Protein AF-A0AB38TV41-F1 (afdb_monomer)

Structure (mmCIF, N/CA/C/O backbone):
data_AF-A0AB38TV41-F1
#
_entry.id   AF-A0AB38TV41-F1
#
loop_
_atom_site.group_PDB
_atom_site.id
_atom_site.type_symbol
_atom_site.label_atom_id
_atom_site.label_alt_id
_atom_site.label_comp_id
_atom_site.label_asym_id
_atom_site.label_entity_id
_atom_site.label_seq_id
_atom_site.pdbx_PDB_ins_code
_atom_site.Cartn_x
_atom_site.Cartn_y
_atom_site.Cartn_z
_atom_site.occupancy
_atom_site.B_iso_or_equiv
_atom_site.auth_seq_id
_atom_site.auth_comp_id
_atom_site.auth_asym_id
_atom_site.auth_atom_id
_atom_site.pdbx_PDB_model_num
ATOM 1 N N . MET A 1 1 ? 9.175 -4.132 -13.314 1.00 60.88 1 MET A N 1
ATOM 2 C CA . MET A 1 1 ? 7.837 -4.430 -13.885 1.00 60.88 1 MET A CA 1
ATOM 3 C C . MET A 1 1 ? 7.912 -5.030 -15.285 1.00 60.88 1 MET A C 1
ATOM 5 O O . MET A 1 1 ? 7.208 -5.999 -15.531 1.00 60.88 1 MET A O 1
ATOM 9 N N . ALA A 1 2 ? 8.800 -4.543 -16.165 1.00 66.50 2 ALA A N 1
ATOM 10 C CA . AL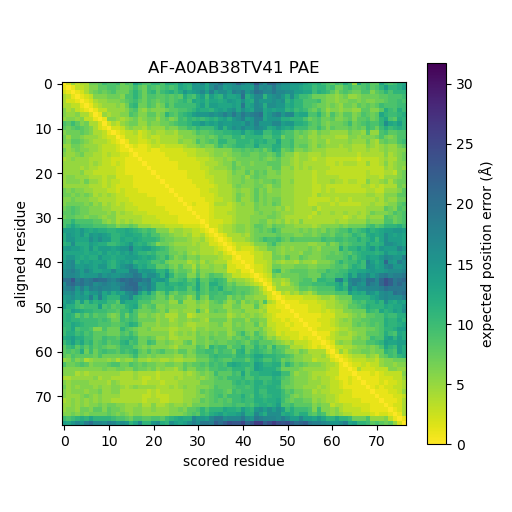A A 1 2 ? 9.026 -5.135 -17.491 1.00 66.50 2 ALA A CA 1
ATOM 11 C C . ALA A 1 2 ? 9.354 -6.643 -17.446 1.00 66.50 2 ALA A C 1
ATOM 13 O O . ALA A 1 2 ? 8.786 -7.410 -18.211 1.00 66.50 2 ALA A O 1
ATOM 14 N N . GLY A 1 3 ? 10.173 -7.085 -16.482 1.00 66.06 3 GLY A N 1
ATOM 15 C CA . GLY A 1 3 ? 10.489 -8.510 -16.288 1.00 66.06 3 GLY A CA 1
ATOM 16 C C . GLY A 1 3 ? 9.327 -9.390 -15.802 1.00 66.06 3 GLY A C 1
ATOM 17 O O . GLY A 1 3 ? 9.460 -10.604 -15.797 1.00 66.06 3 GLY A O 1
ATOM 18 N N . LEU A 1 4 ? 8.193 -8.799 -15.405 1.00 70.38 4 LEU A N 1
ATOM 19 C CA . LEU A 1 4 ? 6.980 -9.518 -14.992 1.00 70.38 4 LEU A CA 1
ATOM 20 C C . LEU A 1 4 ? 5.848 -9.388 -16.026 1.00 70.38 4 LEU A C 1
ATOM 22 O O . LEU A 1 4 ? 4.733 -9.816 -15.751 1.00 70.38 4 LEU A O 1
ATOM 26 N N . HIS A 1 5 ? 6.111 -8.778 -17.191 1.00 70.62 5 HIS A N 1
ATOM 27 C CA . HIS A 1 5 ? 5.123 -8.531 -18.253 1.00 70.62 5 HIS A CA 1
ATOM 28 C C . HIS A 1 5 ? 3.837 -7.828 -17.774 1.00 70.62 5 HIS A C 1
ATOM 30 O O . HIS A 1 5 ?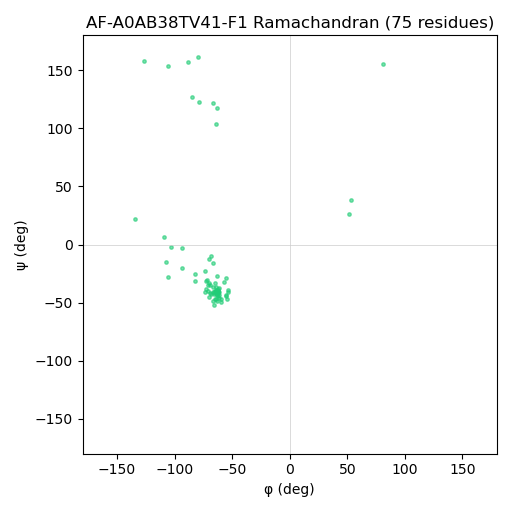 2.779 -7.951 -18.389 1.00 70.62 5 HIS A O 1
ATOM 36 N N . LEU A 1 6 ? 3.928 -7.059 -16.685 1.00 71.62 6 LEU A N 1
ATOM 37 C CA . LEU A 1 6 ? 2.805 -6.296 -16.154 1.00 71.62 6 LEU A CA 1
ATOM 38 C C . LEU A 1 6 ? 2.703 -4.945 -16.879 1.00 71.62 6 LEU A C 1
ATOM 40 O O . LEU A 1 6 ? 3.700 -4.212 -16.908 1.00 71.62 6 LEU A O 1
ATOM 44 N N . PRO A 1 7 ? 1.531 -4.583 -17.438 1.00 74.44 7 PRO A N 1
ATOM 45 C CA . PRO A 1 7 ? 1.324 -3.264 -18.019 1.00 74.44 7 PRO A CA 1
ATOM 46 C C . PRO A 1 7 ? 1.449 -2.216 -16.914 1.00 74.44 7 PRO A C 1
ATOM 48 O O . PRO A 1 7 ? 0.688 -2.230 -15.952 1.00 74.44 7 PRO A O 1
ATOM 51 N N . VAL A 1 8 ? 2.438 -1.329 -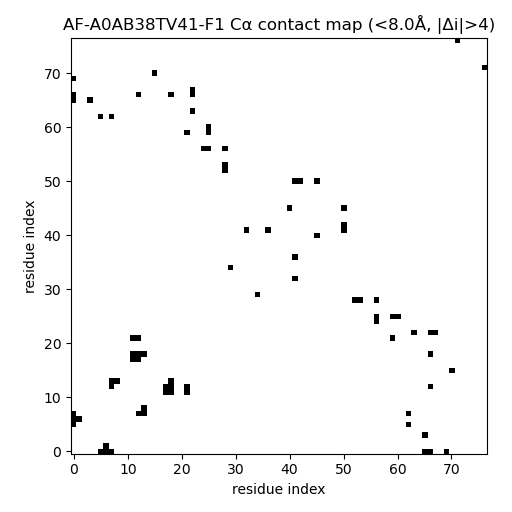17.028 1.00 70.19 8 VAL A N 1
ATOM 52 C CA . VAL A 1 8 ? 2.715 -0.320 -16.001 1.00 70.19 8 VAL A CA 1
ATOM 53 C C . VAL A 1 8 ? 1.716 0.829 -16.130 1.00 70.19 8 VAL A C 1
ATOM 55 O O . VAL A 1 8 ? 1.691 1.481 -17.177 1.00 70.19 8 VAL A O 1
ATOM 58 N N . PRO A 1 9 ? 0.942 1.150 -15.078 1.00 73.56 9 PRO A N 1
ATOM 59 C CA . PRO A 1 9 ? 0.169 2.383 -15.036 1.00 73.56 9 PRO A CA 1
ATOM 60 C C . PRO A 1 9 ? 1.115 3.593 -15.048 1.00 73.56 9 PRO A C 1
ATOM 62 O O . PRO A 1 9 ? 1.742 3.932 -14.041 1.00 73.56 9 PRO A O 1
ATOM 65 N N . THR A 1 10 ? 1.234 4.253 -16.200 1.00 72.38 10 THR A N 1
ATOM 66 C CA . THR A 1 10 ? 2.180 5.361 -16.426 1.00 72.38 10 THR A CA 1
ATOM 67 C C . THR A 1 10 ? 1.857 6.615 -15.612 1.00 72.38 10 THR A C 1
ATOM 69 O O . THR A 1 10 ? 2.712 7.471 -15.438 1.00 72.38 10 THR A O 1
ATOM 72 N N . THR A 1 11 ? 0.655 6.737 -15.057 1.00 71.25 11 THR A N 1
ATOM 73 C CA . THR A 1 11 ? 0.289 7.855 -14.174 1.00 71.25 11 THR A CA 1
ATOM 74 C C . THR A 1 11 ? 0.740 7.652 -12.727 1.00 71.25 11 THR A C 1
ATOM 76 O O . THR A 1 11 ? 0.947 8.632 -12.018 1.00 71.25 11 THR A O 1
ATOM 79 N N . LEU A 1 12 ? 0.905 6.400 -12.286 1.00 69.12 12 LEU A N 1
ATOM 80 C CA . LEU A 1 12 ? 1.184 6.056 -10.886 1.00 69.12 12 LEU A CA 1
ATOM 81 C C . LEU A 1 12 ? 2.635 5.632 -10.644 1.00 69.12 12 LEU A C 1
ATOM 83 O O . LEU A 1 12 ? 3.145 5.826 -9.547 1.00 69.12 12 LEU A O 1
ATOM 87 N N . PHE A 1 13 ? 3.305 5.066 -11.652 1.00 75.88 13 PHE A N 1
ATOM 88 C CA . PHE A 1 13 ? 4.634 4.468 -11.478 1.00 75.88 13 PHE A CA 1
ATOM 89 C C . PHE A 1 13 ? 5.639 4.856 -12.573 1.00 75.88 13 PHE A C 1
ATOM 91 O O . PHE A 1 13 ? 6.612 4.140 -12.804 1.00 75.88 13 PHE A O 1
ATOM 98 N N . ALA A 1 14 ? 5.422 5.970 -13.282 1.00 79.00 14 ALA A N 1
ATOM 99 C CA . ALA A 1 14 ? 6.346 6.414 -14.333 1.00 79.00 14 ALA A CA 1
ATOM 100 C C . ALA A 1 14 ? 7.659 6.999 -13.802 1.00 79.00 14 A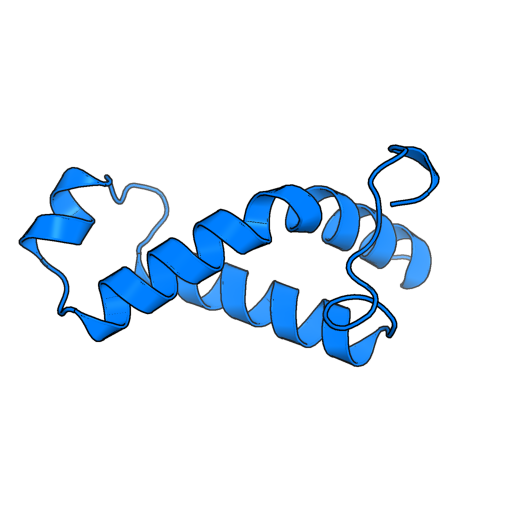LA A C 1
ATOM 102 O O . ALA A 1 14 ? 8.646 7.038 -14.533 1.00 79.00 14 ALA A O 1
ATOM 103 N N . THR A 1 15 ? 7.688 7.474 -12.557 1.00 82.50 15 THR A N 1
ATOM 104 C CA . THR A 1 15 ? 8.881 8.092 -11.970 1.00 82.50 15 THR A CA 1
ATOM 105 C C . THR A 1 15 ? 9.245 7.436 -10.647 1.00 82.50 15 THR A C 1
ATOM 107 O O . THR A 1 15 ? 8.401 6.847 -9.967 1.00 82.50 15 THR A O 1
ATOM 110 N N . LEU A 1 16 ? 10.510 7.580 -10.246 1.00 78.44 16 LEU A N 1
ATOM 111 C CA . LEU A 1 16 ? 10.977 7.153 -8.927 1.00 78.44 16 LEU A CA 1
ATOM 112 C C . LEU A 1 16 ? 10.142 7.798 -7.808 1.00 78.44 16 LEU A C 1
ATOM 114 O O . LEU A 1 16 ? 9.718 7.118 -6.880 1.00 78.44 16 LEU A O 1
ATOM 118 N N . GLN A 1 17 ? 9.845 9.093 -7.931 1.00 82.88 17 GLN A N 1
ATOM 119 C CA . GLN A 1 17 ? 9.086 9.847 -6.934 1.00 82.88 17 GLN A CA 1
ATOM 120 C C . GLN A 1 17 ? 7.642 9.350 -6.790 1.00 82.88 17 GLN A C 1
ATOM 122 O O . GLN A 1 17 ? 7.181 9.134 -5.672 1.00 82.88 17 GLN A O 1
ATOM 127 N N . THR A 1 18 ? 6.937 9.134 -7.905 1.00 84.06 18 THR A N 1
ATOM 128 C CA . THR A 1 18 ? 5.560 8.604 -7.885 1.00 84.06 18 THR A CA 1
ATOM 129 C C . THR A 1 18 ? 5.527 7.180 -7.332 1.00 84.06 18 THR A C 1
ATOM 131 O O . THR A 1 18 ? 4.720 6.876 -6.457 1.00 84.06 18 THR A O 1
ATOM 134 N N . SER A 1 19 ? 6.509 6.358 -7.710 1.00 80.06 19 SER A N 1
ATOM 135 C CA . SER A 1 19 ? 6.663 4.993 -7.198 1.00 80.06 19 SER A CA 1
ATOM 136 C C . SER A 1 19 ? 6.924 4.943 -5.689 1.00 80.06 19 SER A C 1
ATOM 138 O O . SER A 1 19 ? 6.310 4.141 -4.982 1.00 80.06 19 SER A O 1
ATOM 140 N N . LEU A 1 20 ? 7.796 5.814 -5.171 1.00 85.00 20 LEU A N 1
ATOM 141 C CA . LEU A 1 20 ? 8.071 5.928 -3.736 1.00 85.00 20 LEU A CA 1
ATOM 142 C C . LEU A 1 20 ? 6.855 6.444 -2.962 1.00 85.00 20 LEU A C 1
ATOM 144 O O . LEU A 1 20 ? 6.555 5.917 -1.890 1.00 85.00 20 LEU A O 1
ATOM 148 N N . ALA A 1 21 ? 6.130 7.426 -3.503 1.00 86.12 21 ALA A N 1
ATOM 149 C CA . ALA A 1 21 ? 4.927 7.972 -2.878 1.00 86.12 21 ALA A CA 1
ATOM 150 C C . ALA A 1 21 ? 3.822 6.910 -2.760 1.00 86.12 21 ALA A C 1
ATOM 152 O O . ALA A 1 21 ? 3.284 6.700 -1.673 1.00 86.12 21 ALA A O 1
ATOM 153 N N . SER A 1 22 ? 3.537 6.180 -3.843 1.00 82.44 22 SER A N 1
ATOM 154 C CA . SER A 1 22 ? 2.548 5.096 -3.839 1.00 82.44 22 SER A CA 1
ATOM 155 C C . SER A 1 22 ? 2.944 3.942 -2.913 1.00 82.44 22 SER A C 1
ATOM 157 O O . SER A 1 22 ? 2.098 3.418 -2.189 1.00 82.44 22 SER A O 1
ATOM 159 N N . THR A 1 23 ? 4.230 3.575 -2.876 1.00 82.75 23 THR A N 1
ATOM 160 C CA . THR A 1 23 ? 4.734 2.527 -1.970 1.00 82.75 23 THR A CA 1
ATOM 161 C C . THR A 1 23 ? 4.625 2.950 -0.503 1.00 82.75 23 THR A C 1
ATOM 163 O O . THR A 1 23 ? 4.165 2.176 0.336 1.00 82.75 23 THR A O 1
ATOM 166 N N . SER A 1 24 ? 4.974 4.202 -0.198 1.00 85.81 24 SER A N 1
ATOM 167 C CA . SER A 1 24 ? 4.853 4.777 1.148 1.00 85.81 24 SER A CA 1
ATOM 168 C C . SER A 1 24 ? 3.402 4.827 1.625 1.00 85.81 24 SER A C 1
ATOM 170 O O . SER A 1 24 ? 3.130 4.507 2.779 1.00 85.81 24 SER A O 1
ATOM 172 N N . ALA A 1 25 ? 2.462 5.172 0.741 1.00 84.75 25 ALA A N 1
ATOM 173 C CA . ALA A 1 25 ? 1.037 5.186 1.062 1.00 84.75 25 ALA A CA 1
ATOM 174 C C . ALA A 1 25 ? 0.518 3.785 1.439 1.00 84.75 25 ALA A C 1
ATOM 176 O O . ALA A 1 25 ? -0.155 3.634 2.458 1.00 84.75 25 ALA A O 1
ATOM 177 N N . ALA A 1 26 ? 0.895 2.750 0.680 1.00 79.81 26 ALA A N 1
ATOM 178 C CA . ALA A 1 26 ? 0.502 1.370 0.975 1.00 79.81 26 ALA A CA 1
ATOM 179 C C . ALA A 1 26 ? 1.110 0.851 2.292 1.00 79.81 26 ALA A C 1
ATOM 181 O O . ALA A 1 26 ? 0.422 0.206 3.083 1.00 79.81 26 ALA A O 1
ATOM 182 N N . LEU A 1 27 ? 2.380 1.171 2.566 1.00 82.12 27 LEU A N 1
ATOM 183 C CA . LEU A 1 27 ? 3.030 0.861 3.846 1.00 82.12 27 LEU A CA 1
ATOM 184 C C . LEU A 1 27 ? 2.381 1.608 5.018 1.00 82.12 27 LEU A C 1
ATOM 186 O O . LEU A 1 27 ? 2.248 1.047 6.105 1.00 82.12 27 LEU A O 1
ATOM 190 N N . GLY A 1 28 ? 1.947 2.851 4.801 1.00 83.00 28 GLY A N 1
ATOM 191 C CA . GLY A 1 28 ? 1.187 3.632 5.775 1.00 83.00 28 GLY A CA 1
ATOM 192 C C . GLY A 1 28 ? -0.142 2.969 6.133 1.00 83.00 28 GLY A C 1
ATOM 193 O O . GLY A 1 28 ? -0.443 2.816 7.315 1.00 83.00 28 GLY A O 1
ATOM 194 N N . ALA A 1 29 ? -0.889 2.496 5.131 1.00 79.31 29 ALA A N 1
ATOM 195 C CA . ALA A 1 29 ? -2.121 1.739 5.346 1.00 79.31 29 ALA A CA 1
ATOM 196 C C . ALA A 1 29 ? -1.863 0.425 6.105 1.00 79.31 29 ALA A C 1
ATOM 198 O O . ALA A 1 29 ? -2.585 0.109 7.048 1.00 79.31 29 ALA A O 1
ATOM 199 N N . LEU A 1 30 ? -0.791 -0.304 5.767 1.00 77.62 30 LEU A N 1
ATOM 200 C CA . LEU A 1 30 ? -0.401 -1.527 6.480 1.00 77.62 30 LEU A CA 1
ATOM 201 C C . LEU A 1 30 ? -0.041 -1.248 7.949 1.00 77.62 30 LEU A C 1
ATOM 203 O O . LEU A 1 30 ? -0.425 -2.005 8.838 1.00 77.62 30 LEU A O 1
ATOM 207 N N . LYS A 1 31 ? 0.676 -0.149 8.216 1.00 81.31 31 LYS A N 1
ATOM 208 C CA . LYS A 1 31 ? 1.014 0.289 9.576 1.00 81.31 31 LYS A CA 1
ATOM 209 C C . LYS A 1 31 ? -0.234 0.662 10.380 1.00 81.31 31 LYS A C 1
ATOM 211 O O . LYS A 1 31 ? -0.270 0.372 11.571 1.00 81.31 31 LYS A O 1
ATOM 216 N N . ALA A 1 32 ? -1.211 1.312 9.748 1.00 79.81 32 ALA A N 1
ATOM 217 C CA . ALA A 1 32 ? -2.452 1.730 10.394 1.00 79.81 32 ALA A CA 1
ATOM 218 C C . ALA A 1 32 ? -3.351 0.535 10.755 1.00 79.81 32 ALA A C 1
ATOM 220 O O . ALA A 1 32 ? -3.887 0.489 11.856 1.00 79.81 32 ALA A O 1
ATOM 221 N N . LEU A 1 33 ? -3.465 -0.448 9.858 1.00 78.06 33 LEU A N 1
ATOM 222 C CA . LEU A 1 33 ? -4.250 -1.667 10.082 1.00 78.06 33 LEU A CA 1
ATOM 223 C C . LEU A 1 33 ? -3.584 -2.644 11.052 1.00 78.06 33 LEU A C 1
ATOM 225 O O . LEU A 1 33 ? -4.248 -3.271 11.869 1.00 78.06 33 LEU A O 1
ATOM 229 N N . GLY A 1 34 ? -2.268 -2.801 10.942 1.00 75.75 34 GLY A N 1
ATOM 230 C CA . GLY A 1 34 ? -1.544 -3.885 11.586 1.00 75.75 34 GLY A CA 1
ATOM 231 C C . GLY A 1 34 ? -1.626 -5.205 10.798 1.00 75.75 34 GLY A C 1
ATOM 232 O O . GLY A 1 34 ? -2.557 -5.442 10.028 1.00 75.75 34 GLY A O 1
ATOM 233 N N . PRO A 1 35 ? -0.639 -6.102 10.976 1.00 75.00 35 PRO A N 1
ATOM 234 C CA . PRO A 1 35 ? -0.467 -7.300 10.146 1.00 75.00 35 PRO A CA 1
ATOM 235 C C . PRO A 1 35 ? -1.538 -8.384 10.351 1.00 75.00 35 PRO A C 1
ATOM 237 O O . PRO A 1 35 ? -1.595 -9.329 9.570 1.00 75.00 35 PRO A O 1
ATOM 240 N N . GLY A 1 36 ? -2.356 -8.275 11.401 1.00 75.75 36 GLY A N 1
ATOM 241 C CA . GLY A 1 36 ? -3.422 -9.226 11.723 1.00 75.75 36 GLY A CA 1
ATOM 242 C C . GLY A 1 36 ? -4.829 -8.752 11.363 1.00 75.75 36 GLY A C 1
ATOM 243 O O . GLY A 1 36 ? -5.768 -9.507 11.587 1.00 75.75 36 GLY A O 1
ATOM 244 N N . ALA A 1 37 ? -4.987 -7.532 10.836 1.00 77.38 37 ALA A N 1
ATOM 245 C CA . ALA A 1 37 ? -6.306 -6.972 10.562 1.00 77.38 37 ALA A CA 1
ATOM 246 C C . ALA A 1 37 ? -7.022 -7.742 9.450 1.00 77.38 37 ALA A C 1
ATOM 248 O O . ALA A 1 37 ? -6.553 -7.838 8.313 1.00 77.38 37 ALA A O 1
ATOM 249 N N . THR A 1 38 ? -8.195 -8.266 9.779 1.00 78.44 38 THR A N 1
ATOM 250 C CA . THR A 1 38 ? -9.065 -8.960 8.834 1.00 78.44 38 THR A CA 1
ATOM 251 C C . THR A 1 38 ? -10.001 -7.986 8.122 1.00 78.44 38 THR A C 1
ATOM 253 O O . THR A 1 38 ? -10.343 -6.917 8.629 1.00 78.44 38 THR A O 1
ATOM 256 N N . VAL A 1 39 ? -10.490 -8.380 6.940 1.00 73.50 39 VAL A N 1
ATOM 257 C CA . VAL A 1 39 ? -11.497 -7.605 6.186 1.00 73.50 39 VAL A CA 1
ATOM 258 C C . VAL A 1 39 ? -12.762 -7.360 7.023 1.00 73.50 39 VAL A C 1
ATOM 260 O O . VAL A 1 39 ? -13.387 -6.309 6.906 1.00 73.50 39 VAL A O 1
ATOM 263 N N . ALA A 1 40 ? -13.119 -8.297 7.906 1.00 71.50 40 ALA A N 1
ATOM 264 C CA . ALA A 1 40 ? -14.264 -8.160 8.802 1.00 71.50 40 ALA A CA 1
ATOM 265 C C . ALA A 1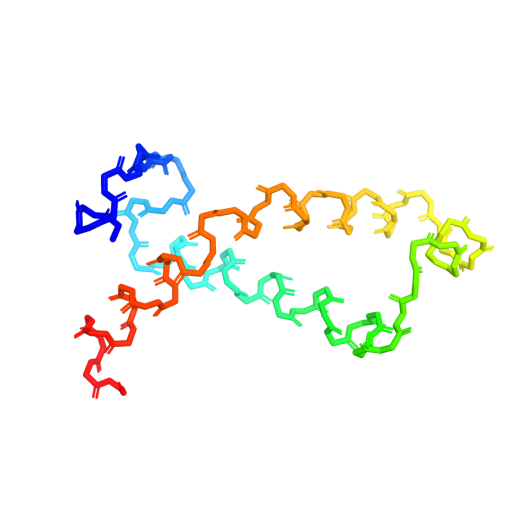 40 ? -14.045 -7.076 9.873 1.00 71.50 40 ALA A C 1
ATOM 267 O O . ALA A 1 40 ? -14.940 -6.266 10.114 1.00 71.50 40 ALA A O 1
ATOM 268 N N . GLU A 1 41 ? -12.853 -7.017 10.474 1.00 71.94 41 GLU A N 1
ATOM 269 C CA . GLU A 1 41 ? -12.491 -5.977 11.449 1.00 71.94 41 GLU A CA 1
ATOM 270 C C . GLU A 1 41 ? -12.405 -4.601 10.793 1.00 71.94 41 GLU A C 1
ATOM 272 O O . GLU A 1 41 ? -12.862 -3.614 11.360 1.00 71.94 41 GLU A O 1
ATOM 277 N N . LEU A 1 42 ? -11.911 -4.543 9.558 1.00 71.19 42 LEU A N 1
ATOM 278 C CA . LEU A 1 42 ? -11.878 -3.324 8.760 1.00 71.19 42 LEU A CA 1
ATOM 279 C C . LEU A 1 42 ? -13.268 -2.745 8.524 1.00 71.19 42 LEU A C 1
ATOM 281 O O . LEU A 1 42 ? -13.493 -1.565 8.770 1.00 71.19 42 LEU A O 1
ATOM 285 N N . ILE A 1 43 ? -14.217 -3.569 8.088 1.00 69.06 43 ILE A N 1
ATOM 286 C CA . ILE A 1 43 ? -15.580 -3.109 7.802 1.00 69.06 43 ILE A CA 1
ATOM 287 C C . ILE A 1 43 ? -16.325 -2.721 9.088 1.00 69.06 43 ILE A C 1
ATOM 289 O O . ILE A 1 43 ? -17.119 -1.785 9.071 1.00 69.06 43 ILE A O 1
ATOM 293 N N . GLY A 1 44 ? -16.073 -3.423 10.197 1.00 68.00 44 GLY A N 1
ATOM 294 C CA . GLY A 1 44 ? -16.752 -3.178 11.471 1.00 68.00 44 GLY A CA 1
ATOM 295 C C . GLY A 1 44 ? -16.180 -2.025 12.303 1.00 68.00 44 GLY A C 1
ATOM 296 O O . GLY A 1 44 ? -16.937 -1.382 13.026 1.00 68.00 44 GLY A O 1
ATOM 297 N N . ALA A 1 45 ? -14.870 -1.766 12.227 1.00 66.44 45 ALA A N 1
ATOM 298 C CA . ALA A 1 45 ? -14.174 -0.836 13.122 1.00 66.44 45 ALA A CA 1
ATOM 299 C C . ALA A 1 45 ? -13.752 0.488 12.467 1.00 66.44 45 ALA A C 1
ATOM 301 O O . ALA A 1 45 ? -13.407 1.427 13.184 1.00 66.44 45 ALA A O 1
ATOM 302 N N . THR A 1 46 ? -13.762 0.585 11.133 1.00 66.31 46 THR A N 1
ATOM 303 C CA . THR A 1 46 ? -13.251 1.771 10.431 1.00 66.31 46 THR A CA 1
ATOM 304 C C . THR A 1 46 ? -14.359 2.658 9.864 1.00 66.31 46 THR A C 1
ATOM 306 O O . THR A 1 46 ? -15.472 2.222 9.573 1.00 66.31 46 THR A O 1
ATOM 309 N N . THR A 1 47 ? -14.061 3.951 9.719 1.00 74.62 47 THR A N 1
ATOM 310 C CA . THR A 1 47 ? -14.961 4.908 9.057 1.00 74.62 47 THR A CA 1
ATOM 311 C C . THR A 1 47 ? -14.850 4.781 7.534 1.00 74.62 47 THR A C 1
ATOM 313 O O . THR A 1 47 ? -13.856 4.276 7.012 1.00 74.62 47 THR A O 1
ATOM 316 N N . GLY A 1 48 ? -15.838 5.279 6.782 1.00 67.62 48 GLY A N 1
ATOM 317 C CA . GLY A 1 48 ? -15.869 5.121 5.318 1.00 67.62 48 GLY A CA 1
ATOM 318 C C . GLY A 1 48 ? -14.619 5.630 4.576 1.00 67.62 48 GLY A C 1
ATOM 319 O O . GLY A 1 48 ? -14.266 5.081 3.535 1.00 67.62 48 GLY A O 1
ATOM 320 N N . LEU A 1 49 ? -13.912 6.631 5.118 1.00 67.38 49 LEU A N 1
ATOM 321 C CA . LEU A 1 49 ? -12.676 7.165 4.528 1.00 67.38 49 LEU A CA 1
ATOM 322 C C . LEU A 1 49 ? -11.486 6.200 4.681 1.00 67.38 49 LEU A C 1
ATOM 324 O O . LEU A 1 49 ? -10.669 6.055 3.770 1.00 67.38 49 LEU A O 1
ATOM 328 N N . GLU A 1 50 ? -11.392 5.520 5.819 1.00 72.62 50 GLU A N 1
ATOM 329 C CA . GLU A 1 50 ? -10.349 4.523 6.069 1.00 72.62 50 GLU A CA 1
ATOM 330 C C . GLU A 1 50 ? -10.581 3.270 5.227 1.00 72.62 50 GLU A C 1
ATOM 332 O O . GLU A 1 50 ? -9.657 2.756 4.602 1.00 72.62 50 GLU A O 1
ATOM 337 N N . LEU A 1 51 ? -11.840 2.853 5.104 1.00 71.75 51 LEU A N 1
ATOM 338 C CA . LEU A 1 51 ? -12.243 1.739 4.253 1.00 71.75 51 LEU A CA 1
ATOM 339 C C . LEU A 1 51 ? -11.927 2.025 2.773 1.00 71.75 51 LEU A C 1
ATOM 341 O O . LEU A 1 51 ? -11.396 1.163 2.072 1.00 71.75 51 LEU A O 1
ATOM 345 N N . LEU A 1 52 ? -12.155 3.262 2.315 1.00 74.06 52 LEU A N 1
ATOM 346 C CA . LEU A 1 52 ? -11.749 3.716 0.981 1.00 74.06 52 LEU A CA 1
ATOM 347 C C . LEU A 1 52 ? -10.224 3.718 0.809 1.00 74.06 52 LEU A C 1
ATOM 349 O O . LEU A 1 52 ? -9.719 3.303 -0.234 1.00 74.06 52 LEU A O 1
ATOM 353 N N . THR A 1 53 ? -9.486 4.149 1.831 1.00 74.62 53 THR A N 1
ATOM 354 C CA . THR A 1 53 ? -8.016 4.154 1.823 1.00 74.62 53 THR A CA 1
ATOM 355 C C . THR A 1 53 ? -7.461 2.734 1.717 1.00 74.62 53 THR A C 1
ATOM 357 O O . THR A 1 53 ? -6.533 2.479 0.947 1.00 74.62 53 THR A O 1
ATOM 360 N N . VAL A 1 54 ? -8.065 1.784 2.429 1.00 73.69 54 VAL A N 1
ATOM 361 C CA . VAL A 1 54 ? -7.691 0.366 2.402 1.00 73.69 54 VAL A CA 1
ATOM 362 C C . VAL A 1 54 ? -8.050 -0.271 1.067 1.00 73.69 54 VAL A C 1
ATOM 364 O O . VAL A 1 54 ? -7.205 -0.935 0.475 1.00 73.69 54 VAL A O 1
ATOM 367 N N . ALA A 1 55 ? -9.252 -0.024 0.542 1.00 72.94 55 ALA A N 1
ATOM 368 C CA . ALA A 1 55 ? -9.669 -0.522 -0.767 1.00 72.94 55 ALA A CA 1
ATOM 369 C C . ALA A 1 55 ? -8.777 0.027 -1.895 1.00 72.94 55 ALA A C 1
ATOM 371 O O . ALA A 1 55 ? -8.322 -0.727 -2.756 1.00 72.94 55 ALA A O 1
ATOM 372 N N . GLY A 1 56 ? -8.459 1.325 -1.860 1.00 72.06 56 GLY A N 1
ATOM 373 C CA . GLY A 1 56 ? -7.524 1.951 -2.795 1.00 72.06 56 GLY A CA 1
ATOM 374 C C . GLY A 1 56 ? -6.113 1.371 -2.682 1.00 72.06 56 GLY A C 1
ATOM 375 O O . GLY A 1 56 ? -5.475 1.093 -3.698 1.00 72.06 56 GLY A O 1
ATOM 376 N N . SER A 1 57 ? -5.655 1.106 -1.456 1.00 72.19 57 SER A N 1
ATOM 377 C CA . SER A 1 57 ? -4.369 0.448 -1.216 1.00 72.19 57 SER A CA 1
ATOM 378 C C . SER A 1 57 ? -4.365 -0.975 -1.773 1.00 72.19 57 SER A C 1
ATOM 380 O O . SER A 1 57 ? -3.444 -1.305 -2.511 1.00 72.19 57 SER A O 1
ATOM 382 N N . MET A 1 58 ? -5.410 -1.776 -1.514 1.00 69.81 58 MET A N 1
ATOM 383 C CA . MET A 1 58 ? -5.595 -3.139 -2.037 1.00 69.81 58 MET A CA 1
ATOM 384 C C . MET A 1 58 ? -5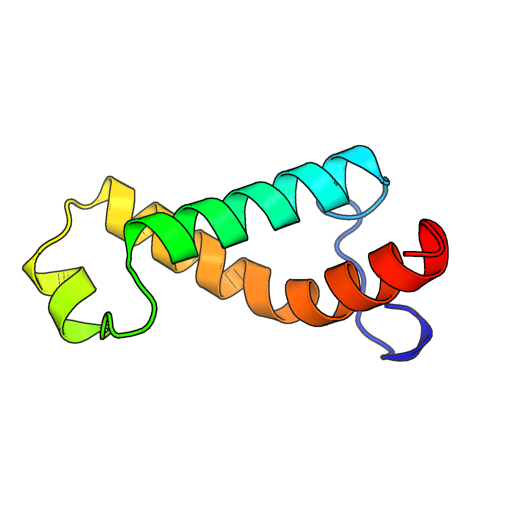.533 -3.194 -3.567 1.00 69.81 58 MET A C 1
ATOM 386 O O . MET A 1 58 ? -4.836 -4.044 -4.120 1.00 69.81 58 MET A O 1
ATOM 390 N N . LEU A 1 59 ? -6.194 -2.257 -4.252 1.00 66.25 59 LEU A N 1
ATOM 391 C CA . LEU A 1 59 ? -6.129 -2.131 -5.713 1.00 66.25 59 LEU A CA 1
ATOM 392 C C . LEU A 1 59 ? -4.718 -1.763 -6.205 1.00 66.25 59 LEU A C 1
ATOM 394 O O . LEU A 1 59 ? -4.290 -2.222 -7.263 1.00 66.25 59 LEU A O 1
ATOM 398 N N . GLY A 1 60 ? -3.971 -0.978 -5.424 1.00 68.00 60 GLY A N 1
ATOM 399 C CA . GLY A 1 60 ? -2.576 -0.638 -5.701 1.00 68.00 60 GLY A CA 1
ATOM 400 C C . GLY A 1 60 ? -1.591 -1.798 -5.496 1.00 68.00 60 GLY A C 1
ATOM 401 O O . GLY A 1 60 ? -0.590 -1.869 -6.216 1.00 68.00 60 GLY A O 1
ATOM 402 N N . VAL A 1 61 ? -1.866 -2.733 -4.567 1.00 68.00 61 VAL A N 1
ATOM 403 C CA . VAL A 1 61 ? -0.919 -3.810 -4.197 1.00 68.00 61 VAL A CA 1
ATOM 404 C C . VAL A 1 61 ? -0.610 -4.762 -5.357 1.00 68.00 61 VAL A C 1
ATOM 406 O O . VAL A 1 61 ? 0.503 -5.282 -5.425 1.00 68.00 61 VAL A O 1
ATOM 409 N N . PHE A 1 62 ? -1.529 -4.927 -6.318 1.00 69.94 62 PHE A N 1
ATOM 410 C CA . PHE A 1 62 ? -1.318 -5.786 -7.494 1.00 69.94 62 PHE A CA 1
ATOM 411 C C . PHE A 1 62 ? -0.033 -5.434 -8.263 1.00 69.94 62 PHE A C 1
ATOM 413 O O . PHE A 1 62 ? 0.714 -6.318 -8.676 1.00 69.94 62 PHE A O 1
ATOM 420 N N . TYR A 1 63 ? 0.269 -4.139 -8.394 1.00 72.12 63 TYR A N 1
ATOM 421 C CA . TYR A 1 63 ? 1.506 -3.663 -9.021 1.00 72.12 63 TYR A CA 1
ATOM 422 C C . TYR A 1 63 ? 2.623 -3.407 -8.002 1.00 72.12 63 TYR A C 1
ATOM 424 O O . TYR A 1 63 ? 3.798 -3.400 -8.365 1.00 72.12 63 TYR A O 1
ATOM 432 N N . LEU A 1 64 ? 2.286 -3.234 -6.723 1.00 74.69 64 LEU A N 1
ATOM 433 C CA . LEU A 1 64 ? 3.210 -2.804 -5.673 1.00 74.69 64 LEU A CA 1
ATOM 434 C C . LEU A 1 64 ? 4.359 -3.787 -5.432 1.00 74.69 64 LEU A C 1
ATOM 436 O O . LEU A 1 64 ? 5.493 -3.353 -5.265 1.00 74.69 64 LEU A O 1
ATOM 440 N N . GLY A 1 65 ? 4.117 -5.101 -5.490 1.00 72.50 65 GLY A N 1
ATOM 441 C CA . GLY A 1 65 ? 5.199 -6.093 -5.386 1.00 72.50 65 GLY A CA 1
ATOM 442 C C . GLY A 1 65 ? 6.228 -5.952 -6.516 1.00 72.50 65 GLY A C 1
ATOM 443 O O . GLY A 1 65 ? 7.439 -5.973 -6.289 1.00 72.50 65 GLY A O 1
ATOM 444 N N . ALA A 1 66 ? 5.747 -5.705 -7.737 1.00 79.19 66 ALA A N 1
ATOM 445 C CA . ALA A 1 66 ? 6.597 -5.450 -8.893 1.00 79.19 66 ALA A CA 1
ATOM 446 C C . ALA A 1 66 ? 7.309 -4.087 -8.804 1.00 79.19 66 ALA A C 1
ATOM 448 O O . ALA A 1 66 ? 8.439 -3.964 -9.282 1.00 79.19 66 ALA A O 1
ATOM 449 N N . VAL A 1 67 ? 6.676 -3.078 -8.195 1.00 80.19 67 VAL A N 1
ATOM 450 C CA . VAL A 1 67 ? 7.260 -1.753 -7.920 1.00 80.19 67 VAL A CA 1
ATOM 451 C C . VAL A 1 67 ? 8.398 -1.867 -6.911 1.00 80.19 67 VAL A C 1
ATOM 453 O O . VAL A 1 67 ? 9.500 -1.430 -7.219 1.00 80.19 67 VAL A O 1
ATOM 456 N N . VAL A 1 68 ? 8.172 -2.502 -5.757 1.00 79.81 68 VAL A N 1
ATOM 457 C CA . VAL A 1 68 ? 9.180 -2.673 -4.696 1.00 79.81 68 VAL A CA 1
ATOM 458 C C . VAL A 1 68 ? 10.396 -3.432 -5.221 1.00 79.81 68 VAL A C 1
ATOM 460 O O . VAL A 1 68 ? 11.519 -2.967 -5.054 1.00 79.81 68 VAL A O 1
ATOM 463 N N . GLY A 1 69 ? 10.189 -4.541 -5.941 1.00 76.56 69 GLY A N 1
ATOM 464 C CA . GLY A 1 69 ? 11.292 -5.277 -6.567 1.00 76.56 69 GLY A CA 1
ATOM 465 C C . GLY A 1 69 ? 12.065 -4.444 -7.595 1.00 76.56 69 GLY A C 1
ATOM 466 O O . GLY A 1 69 ? 13.287 -4.522 -7.665 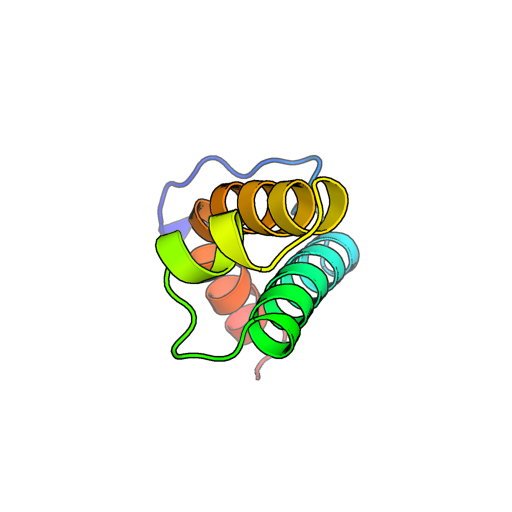1.00 76.56 69 GLY A O 1
ATOM 467 N N . SER A 1 70 ? 11.369 -3.597 -8.362 1.00 78.81 70 SER A N 1
ATOM 468 C CA . SER A 1 70 ? 12.024 -2.691 -9.318 1.00 78.81 70 SER A CA 1
ATOM 469 C C . SER A 1 70 ? 12.787 -1.565 -8.612 1.00 78.81 70 SER A C 1
ATOM 471 O O . SER A 1 70 ? 13.842 -1.164 -9.093 1.00 78.81 70 SER A O 1
ATOM 473 N N . LEU A 1 71 ? 12.276 -1.073 -7.479 1.00 79.69 71 LEU A N 1
ATOM 474 C CA . LEU A 1 71 ? 12.926 -0.057 -6.655 1.00 79.69 71 LEU A CA 1
ATOM 475 C C . LEU A 1 71 ? 14.203 -0.594 -6.015 1.00 79.69 71 LEU A C 1
ATOM 477 O O . LEU A 1 71 ? 15.221 0.059 -6.173 1.00 79.69 71 LEU A O 1
ATOM 481 N N . MET A 1 72 ? 14.185 -1.778 -5.388 1.00 80.50 72 MET A N 1
ATOM 482 C CA . MET A 1 72 ? 15.390 -2.370 -4.778 1.00 80.50 72 MET A CA 1
ATOM 483 C C . MET A 1 72 ? 16.540 -2.477 -5.788 1.00 80.50 72 MET A C 1
A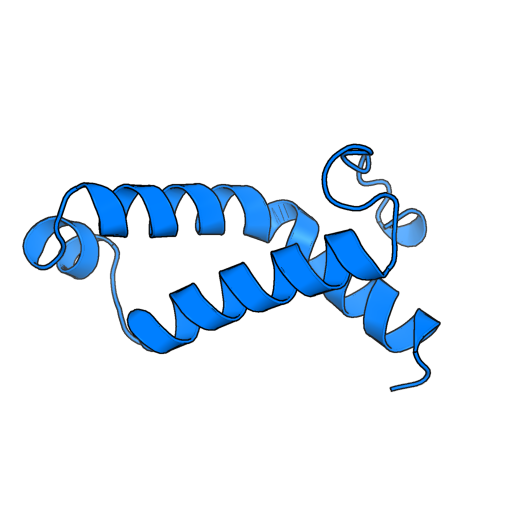TOM 485 O O . MET A 1 72 ? 17.648 -2.013 -5.527 1.00 80.50 72 MET A O 1
ATOM 489 N N . VAL A 1 73 ? 16.248 -2.978 -6.996 1.00 81.38 73 VAL A N 1
ATOM 490 C CA . VAL A 1 73 ? 17.232 -3.055 -8.088 1.00 81.38 73 VAL A CA 1
ATOM 491 C C . VAL A 1 73 ? 17.696 -1.665 -8.539 1.00 81.38 73 VAL A C 1
ATOM 493 O O . VAL A 1 73 ? 18.884 -1.461 -8.767 1.00 81.38 73 VAL A O 1
ATOM 496 N N . ALA A 1 74 ? 16.785 -0.696 -8.670 1.00 78.25 74 ALA A N 1
ATOM 497 C CA . ALA A 1 74 ? 17.117 0.652 -9.137 1.00 78.25 74 ALA A CA 1
ATOM 498 C C . ALA A 1 74 ? 17.892 1.489 -8.104 1.00 78.25 74 ALA A C 1
ATOM 500 O O . ALA A 1 74 ? 18.694 2.338 -8.489 1.00 78.25 74 ALA A O 1
ATOM 501 N N . THR A 1 75 ? 17.654 1.276 -6.808 1.00 80.31 75 THR A N 1
ATOM 502 C CA . THR A 1 75 ? 18.320 1.999 -5.716 1.00 80.31 75 THR A CA 1
ATOM 503 C C . THR A 1 75 ? 19.558 1.283 -5.189 1.00 80.31 75 THR A C 1
ATOM 505 O O . THR A 1 75 ? 20.231 1.834 -4.322 1.00 80.31 75 THR A O 1
ATOM 508 N N . ASN A 1 76 ? 19.867 0.086 -5.703 1.00 68.44 76 ASN A N 1
ATOM 509 C CA . ASN A 1 76 ? 20.943 -0.779 -5.215 1.00 68.44 76 ASN A CA 1
ATOM 510 C C . ASN A 1 76 ? 20.838 -1.038 -3.696 1.00 68.44 76 ASN A C 1
ATOM 512 O O . ASN A 1 76 ? 21.843 -1.009 -2.983 1.00 68.44 76 ASN A O 1
ATOM 516 N N . ALA A 1 77 ? 19.597 -1.192 -3.220 1.00 57.00 77 ALA A N 1
ATOM 517 C CA . ALA A 1 77 ? 19.253 -1.483 -1.830 1.00 57.00 77 ALA A CA 1
ATOM 518 C C . ALA A 1 77 ? 19.063 -2.987 -1.620 1.00 57.00 77 ALA A C 1
ATOM 520 O O . ALA A 1 77 ? 18.619 -3.658 -2.582 1.00 57.00 77 ALA A O 1
#

Organism: Burkholderia gladioli (NCBI:txid28095)

Solvent-accessible surface area (backbone atoms only — not comparable to full-atom values): 4560 Å² total; per-residue (Å²): 65,76,93,70,75,51,86,74,58,66,89,55,56,68,42,73,67,44,37,51,50,55,52,50,51,41,52,50,50,47,65,73,58,42,97,79,64,43,74,67,53,45,69,73,74,50,55,75,68,55,48,49,51,49,52,53,35,58,67,47,47,79,54,41,62,41,47,52,57,42,44,32,66,73,68,74,99

Foldseek 3Di:
DVVVVDDDPCVQQVDPVSLVVLLVLLVVLCVVQDPPHDPVCCVVPDDPVNNVSVVVSVVSVVCNVVSVVVNCVVVVD

pLDDT: mean 74.84, std 6.02, range [57.0, 86.12]

Sequence (77 aa):
M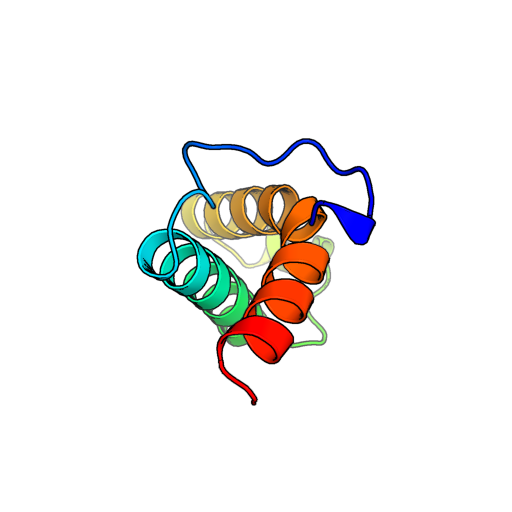AGLHLPVPTTLFATLQTSLASTSAALGALKALGPGATVAELIGATTGLELLTVAGSMLGVFYLGAVVGSLMVATNA

Secondary structure (DSSP, 8-state):
-GGGTPPP-TTTSSSHHHHHHHHHHHHHHHHHH-TT--HHHHHHHS-HHHHHHHHHHHHHHHHHHHHHHHHHHHHT-

Mean predicted aligned error: 7.33 Å

Radius of gyration: 13.82 Å; Cα contacts (8 Å, |Δi|>4): 42; chains: 1; bounding box: 38×19×31 Å